Protein AF-A0A525C0M6-F1 (afdb_monomer_lite)

Radius of gyration: 22.67 Å; chains: 1; bounding box: 54×27×59 Å

pLDDT: mean 82.74, std 11.13, range [60.34, 96.0]

Foldseek 3Di:
DVVVVVVVVVVVVVVVPPPPPQEADPPDDDDPVDDDDPSKHFPDKDWDQKDWDFDAPDDDDVPDDGDGPIDIGIDIDTDID

Secondary structure (DSSP, 8-state):
-HHHHHHHHHHHHHHSGGGGTTPPPTT----TTSPPPTT--EEEEEEEEEEEEEE-SS---TTPPPPPEEEEEEEEEEEE-

Sequence (81 aa):
MKHLNATLFSILLLLTFSANANSDVSGSNDNPLISRYPETHIIKYSISEYDQFDLPAASIAKDQDYPPVNKGGNSDLLSFK

Structure (mmCIF, N/CA/C/O backbone):
data_AF-A0A525C0M6-F1
#
_entry.id   AF-A0A525C0M6-F1
#
loop_
_atom_site.group_PDB
_atom_site.id
_atom_site.type_symbol
_atom_site.label_atom_id
_atom_site.label_alt_id
_atom_site.label_comp_id
_atom_site.label_asym_id
_atom_site.label_entity_id
_atom_site.label_seq_id
_atom_site.pdbx_PDB_ins_code
_atom_site.Cartn_x
_atom_site.Cartn_y
_atom_site.Cartn_z
_atom_site.occupancy
_atom_site.B_iso_or_equiv
_atom_site.auth_seq_id
_atom_site.auth_comp_id
_atom_site.auth_asym_id
_atom_site.auth_atom_id
_atom_site.pdbx_PDB_model_num
ATOM 1 N N . MET A 1 1 ? -41.075 -14.988 33.408 1.00 60.41 1 MET A N 1
ATOM 2 C CA . MET A 1 1 ? -40.238 -13.762 33.452 1.00 60.41 1 MET A CA 1
ATOM 3 C C . MET A 1 1 ? -38.739 -14.033 33.280 1.00 60.41 1 MET A C 1
ATOM 5 O O . MET A 1 1 ? -38.124 -13.320 32.508 1.00 60.41 1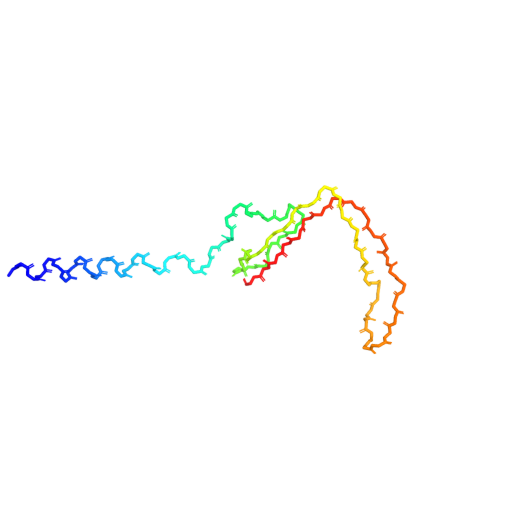 MET A O 1
ATOM 9 N N . LYS A 1 2 ? -38.138 -15.067 33.898 1.00 62.00 2 LYS A N 1
ATOM 10 C CA . LYS A 1 2 ? -36.683 -15.344 33.789 1.00 62.00 2 LYS A CA 1
ATOM 11 C C . LYS A 1 2 ? -36.175 -15.631 32.360 1.00 62.00 2 LYS A C 1
ATOM 13 O O . LYS A 1 2 ? -35.088 -15.197 32.007 1.00 62.00 2 LYS A O 1
ATOM 18 N N . HIS A 1 3 ? -36.976 -16.299 31.526 1.00 67.00 3 HIS A N 1
ATOM 19 C CA . HIS A 1 3 ? -36.591 -16.640 30.146 1.00 67.00 3 HIS A CA 1
ATOM 20 C C . HIS A 1 3 ? -36.706 -15.473 29.150 1.00 67.00 3 HIS A C 1
ATOM 22 O O . HIS A 1 3 ? -36.032 -15.498 28.130 1.00 67.00 3 HIS A O 1
ATOM 28 N N . LEU A 1 4 ? -37.504 -14.442 29.463 1.00 74.94 4 LEU A N 1
ATOM 29 C CA . LEU A 1 4 ? -37.715 -13.277 28.589 1.00 74.94 4 LEU A CA 1
ATOM 30 C C . LEU A 1 4 ? -36.476 -12.371 28.533 1.00 74.94 4 LEU A C 1
ATOM 32 O O . LEU A 1 4 ? -36.140 -11.820 27.491 1.00 74.94 4 LEU A O 1
ATOM 36 N N . ASN A 1 5 ? -35.761 -12.262 29.654 1.00 75.50 5 ASN A N 1
ATOM 37 C CA . ASN A 1 5 ? -34.529 -11.479 29.726 1.00 75.50 5 ASN A CA 1
ATOM 38 C C . ASN A 1 5 ? -33.383 -12.179 28.978 1.00 75.50 5 ASN A C 1
ATOM 40 O O . ASN A 1 5 ? -32.566 -11.517 28.346 1.00 75.50 5 ASN A O 1
ATOM 44 N N . ALA A 1 6 ? -33.349 -13.515 29.006 1.00 78.62 6 ALA A N 1
ATOM 45 C CA . ALA A 1 6 ? -32.342 -14.308 28.303 1.00 78.62 6 ALA A CA 1
ATOM 46 C C . ALA A 1 6 ? -32.518 -14.258 26.773 1.00 78.62 6 ALA A C 1
ATOM 48 O O . ALA A 1 6 ? -31.530 -14.175 26.040 1.00 78.62 6 ALA A O 1
ATOM 49 N N . THR A 1 7 ? -33.763 -14.255 26.284 1.00 81.94 7 THR A N 1
ATOM 50 C CA . THR A 1 7 ? -34.047 -14.074 24.853 1.00 81.94 7 THR A CA 1
ATOM 51 C C . THR A 1 7 ? -33.732 -12.659 24.380 1.00 81.94 7 THR A C 1
ATOM 53 O O . THR A 1 7 ? -33.098 -12.516 23.338 1.00 81.94 7 THR A O 1
ATOM 56 N N . LEU A 1 8 ? -34.074 -11.618 25.153 1.00 82.31 8 LEU A N 1
ATOM 57 C CA . LEU A 1 8 ? -33.698 -10.238 24.813 1.00 82.31 8 LEU A CA 1
ATOM 58 C C . LEU A 1 8 ? -32.176 -10.063 24.717 1.00 82.31 8 LEU A C 1
ATOM 60 O O . LEU A 1 8 ? -31.683 -9.425 23.790 1.00 82.31 8 LEU A O 1
ATOM 64 N N . PHE A 1 9 ? -31.435 -10.664 25.649 1.00 83.12 9 PHE A N 1
ATOM 65 C CA . PHE A 1 9 ? -29.977 -10.589 25.666 1.00 83.12 9 PHE A CA 1
ATOM 66 C C . PHE A 1 9 ? -29.342 -11.310 24.468 1.00 83.12 9 PHE A C 1
ATOM 68 O O . PHE A 1 9 ? -28.405 -10.794 23.866 1.00 83.12 9 PHE A O 1
ATOM 75 N N . S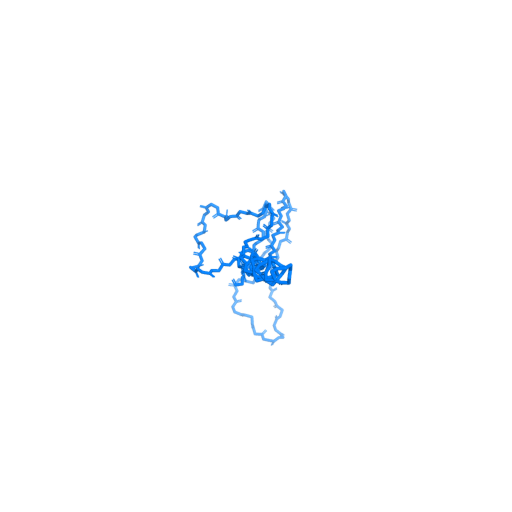ER A 1 10 ? -29.889 -12.463 24.063 1.00 79.62 10 SER A N 1
ATOM 76 C CA . SER A 1 10 ? -29.412 -13.190 22.875 1.00 79.62 10 SER A CA 1
ATOM 77 C C . SER A 1 10 ? -29.670 -12.422 21.576 1.00 79.62 10 SER A C 1
ATOM 79 O O . SER A 1 10 ? -28.805 -12.388 20.706 1.00 79.62 10 SER A O 1
ATOM 81 N N . ILE A 1 11 ? -30.828 -11.765 21.448 1.00 83.06 11 ILE A N 1
ATOM 82 C CA . ILE A 1 11 ? -31.146 -10.927 20.280 1.00 83.06 11 ILE A CA 1
ATOM 83 C C . ILE A 1 11 ? -30.212 -9.712 20.222 1.00 83.06 11 ILE A C 1
ATOM 85 O O . ILE A 1 11 ? -29.698 -9.384 19.155 1.00 83.06 11 ILE A O 1
ATOM 89 N N . LEU A 1 12 ? -29.938 -9.078 21.365 1.00 81.62 12 LEU A N 1
ATOM 90 C CA . LEU A 1 12 ? -29.015 -7.946 21.442 1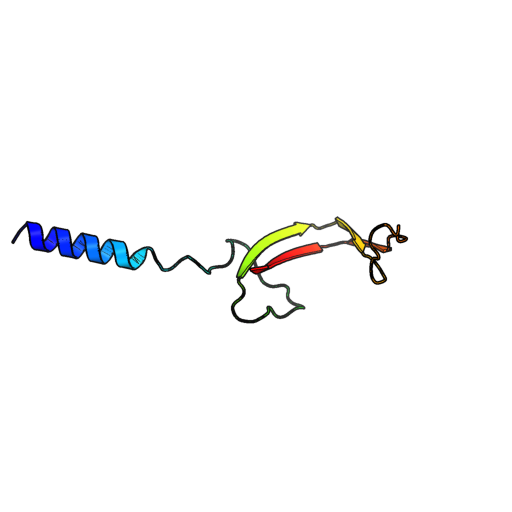.00 81.62 12 LEU A CA 1
ATOM 91 C C . LEU A 1 12 ? -27.578 -8.342 21.056 1.00 81.62 12 LEU A C 1
ATOM 93 O O . LEU A 1 12 ? -26.896 -7.577 20.380 1.00 81.62 12 LEU A O 1
ATOM 97 N N . LEU A 1 13 ? -27.140 -9.549 21.430 1.00 79.25 13 LEU A N 1
ATOM 98 C CA . LEU A 1 13 ? -25.818 -10.076 21.081 1.00 79.25 13 LEU A CA 1
ATOM 99 C C . LEU A 1 13 ? -25.687 -10.415 19.585 1.00 79.25 13 LEU A C 1
ATOM 101 O O . LEU A 1 13 ? -24.620 -10.247 19.005 1.00 79.25 13 LEU A O 1
ATOM 105 N N . LEU A 1 14 ? -26.769 -10.861 18.940 1.00 76.19 14 LEU A N 1
ATOM 106 C CA . LEU A 1 14 ? -26.778 -11.158 17.502 1.00 76.19 14 LEU A CA 1
ATOM 107 C C . LEU A 1 14 ? -26.716 -9.888 16.634 1.00 76.19 14 LEU A C 1
ATOM 109 O O . LEU A 1 14 ? -26.176 -9.927 15.529 1.00 76.19 14 LEU A O 1
ATOM 113 N N . LEU A 1 15 ? -27.220 -8.753 17.129 1.00 71.06 15 LEU A N 1
ATOM 114 C CA . LEU A 1 15 ? -27.211 -7.482 16.395 1.00 71.06 15 LEU A CA 1
ATOM 115 C C . LEU A 1 15 ? -25.816 -6.842 16.290 1.00 71.06 15 LEU A C 1
ATOM 117 O O . LEU A 1 15 ? -25.551 -6.131 15.323 1.00 71.06 15 LEU A O 1
ATOM 121 N N . THR A 1 16 ? -24.904 -7.096 17.231 1.00 67.00 16 THR A N 1
ATOM 122 C CA . THR A 1 16 ? -23.563 -6.478 17.227 1.00 67.00 16 THR A CA 1
ATOM 123 C C . THR A 1 16 ? -22.562 -7.183 16.309 1.00 67.00 16 THR A C 1
ATOM 125 O O . THR A 1 16 ? -21.537 -6.600 15.960 1.00 67.00 16 THR A O 1
ATOM 128 N N . PHE A 1 17 ? -22.848 -8.412 15.869 1.00 64.44 17 PHE A N 1
ATOM 129 C CA . PHE A 1 17 ? -21.897 -9.218 15.096 1.00 64.44 17 PHE A CA 1
ATOM 130 C C . PHE A 1 17 ? -21.771 -8.792 13.620 1.00 64.44 17 PHE A C 1
ATOM 132 O O . PHE A 1 17 ? -20.772 -9.089 12.971 1.00 64.44 17 PHE A O 1
ATOM 139 N N . SER A 1 18 ? -22.748 -8.057 13.078 1.00 60.34 18 SER A N 1
ATOM 140 C CA . SER A 1 18 ? -22.817 -7.753 11.635 1.00 60.34 18 SER A CA 1
ATOM 141 C C . SER A 1 18 ? -21.993 -6.532 11.187 1.00 60.34 18 SER A C 1
ATOM 143 O O . SER A 1 18 ? -21.994 -6.200 10.006 1.00 60.34 18 SER A O 1
ATOM 145 N N . ALA A 1 19 ? -21.292 -5.844 12.094 1.00 62.19 19 ALA A N 1
ATOM 146 C CA . ALA A 1 19 ? -20.731 -4.515 11.820 1.00 6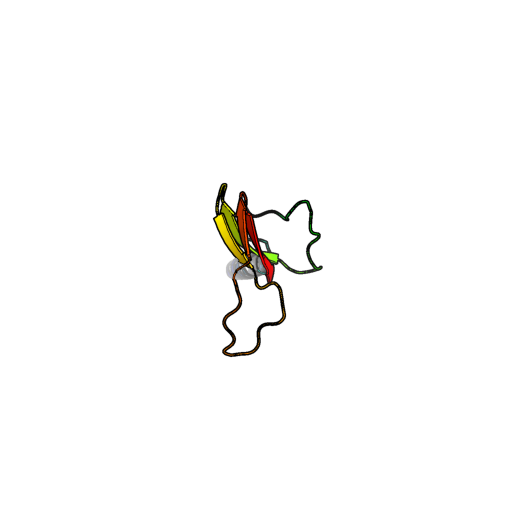2.19 19 ALA A CA 1
ATOM 147 C C . ALA A 1 19 ? -19.308 -4.485 11.215 1.00 62.19 19 ALA A C 1
ATOM 149 O O . ALA A 1 19 ? -18.835 -3.407 10.877 1.00 62.19 19 ALA A O 1
ATOM 150 N N . ASN A 1 20 ? -18.620 -5.624 11.051 1.00 62.47 20 ASN A N 1
ATOM 151 C CA . ASN A 1 20 ? -17.190 -5.647 10.677 1.00 62.47 20 ASN A CA 1
ATOM 152 C C . ASN A 1 20 ? -16.884 -6.294 9.314 1.00 62.47 20 ASN A C 1
ATOM 154 O O . ASN A 1 20 ? -15.750 -6.687 9.062 1.00 62.47 20 ASN A O 1
ATOM 158 N N . ALA A 1 21 ? -17.873 -6.450 8.431 1.00 64.50 21 ALA A N 1
ATOM 159 C CA . ALA A 1 21 ? -17.654 -7.166 7.170 1.00 64.50 21 ALA A CA 1
ATOM 160 C C . ALA A 1 21 ? -16.856 -6.369 6.113 1.00 64.50 21 ALA A C 1
ATOM 162 O O . ALA A 1 21 ? -16.256 -6.991 5.242 1.00 64.50 21 ALA A O 1
ATOM 163 N N . ASN A 1 22 ? -16.826 -5.030 6.194 1.00 72.62 22 ASN A N 1
ATOM 164 C CA . ASN A 1 22 ? -16.300 -4.146 5.137 1.00 72.62 22 ASN A CA 1
ATOM 165 C C . ASN A 1 22 ? -15.279 -3.109 5.648 1.00 72.62 22 ASN A C 1
ATOM 167 O O . ASN A 1 22 ? -15.170 -2.021 5.087 1.00 72.62 22 ASN A O 1
ATOM 171 N N . SER A 1 23 ? -14.571 -3.390 6.743 1.00 86.62 23 SER A N 1
ATOM 172 C CA . SER A 1 23 ? -13.501 -2.504 7.215 1.00 86.62 23 SER A CA 1
ATOM 173 C C . SER A 1 23 ? -12.167 -2.858 6.567 1.00 86.62 23 SER A C 1
ATOM 175 O O . SER A 1 23 ? -11.887 -4.034 6.324 1.00 86.62 23 SER A O 1
ATOM 177 N N . ASP A 1 24 ? -11.315 -1.855 6.378 1.00 94.00 24 ASP A N 1
ATOM 178 C CA . ASP A 1 24 ? -9.925 -2.062 5.980 1.00 94.00 24 ASP A CA 1
ATOM 179 C C . ASP A 1 24 ? -9.183 -2.970 6.972 1.00 94.00 24 ASP A C 1
ATOM 181 O O . ASP A 1 24 ? -9.471 -3.002 8.175 1.00 94.00 24 ASP A O 1
ATOM 185 N N . VAL A 1 25 ? -8.182 -3.695 6.473 1.00 93.62 25 VAL A N 1
ATOM 186 C CA . VAL A 1 25 ? -7.257 -4.441 7.324 1.00 93.62 25 VAL A CA 1
ATOM 187 C C . VAL A 1 25 ? -6.520 -3.474 8.259 1.00 93.62 25 VAL A C 1
ATOM 189 O O . VAL A 1 25 ? -6.058 -2.406 7.850 1.00 93.62 25 VAL A O 1
ATOM 192 N N . SER A 1 26 ? -6.426 -3.835 9.539 1.00 93.25 26 SER A N 1
ATOM 193 C CA . SER A 1 26 ? -5.839 -2.969 10.566 1.00 93.25 26 SER A CA 1
ATOM 194 C C . SER A 1 26 ? -4.403 -2.562 10.215 1.00 93.25 26 SER A C 1
ATOM 196 O O . SER A 1 26 ? -3.615 -3.392 9.765 1.00 93.25 26 SER A O 1
ATOM 198 N N . GLY A 1 27 ? -4.073 -1.285 10.427 1.00 92.75 27 GLY A N 1
ATOM 199 C CA . GLY A 1 27 ? -2.750 -0.723 10.139 1.00 92.75 27 GLY A CA 1
ATOM 200 C C . GLY A 1 27 ? -2.531 -0.303 8.683 1.00 92.75 27 GLY A C 1
ATOM 201 O O . GLY A 1 27 ? -1.489 0.278 8.386 1.00 92.75 27 GLY A O 1
ATOM 202 N N . SER A 1 28 ? -3.495 -0.553 7.794 1.00 94.75 28 SER A N 1
ATOM 203 C CA . SER A 1 28 ? -3.458 -0.033 6.426 1.00 94.75 28 SER A CA 1
ATOM 204 C C . SER A 1 28 ? -3.927 1.423 6.340 1.00 94.75 28 SER A C 1
ATOM 206 O O . SER A 1 28 ? -4.616 1.932 7.228 1.00 94.75 28 SER A O 1
ATOM 208 N N . ASN A 1 29 ? -3.517 2.100 5.267 1.00 94.81 29 ASN A N 1
ATOM 209 C CA . ASN A 1 29 ? -3.944 3.451 4.918 1.00 94.81 29 ASN A CA 1
ATOM 210 C C . ASN A 1 29 ? -3.942 3.602 3.390 1.00 94.81 29 ASN A C 1
ATOM 212 O O . ASN A 1 29 ? -3.258 2.852 2.689 1.00 94.81 29 ASN A O 1
ATOM 216 N N . ASP A 1 30 ? -4.702 4.566 2.883 1.00 95.19 30 ASP A N 1
ATOM 217 C CA . ASP A 1 30 ? -4.692 4.918 1.470 1.00 95.19 30 ASP A CA 1
ATOM 218 C C . ASP A 1 30 ? -3.348 5.522 1.051 1.00 95.19 30 ASP A C 1
ATOM 220 O O . ASP A 1 30 ? -2.641 6.165 1.833 1.00 95.19 30 ASP A O 1
ATOM 224 N N . ASN A 1 31 ? -3.010 5.341 -0.226 1.00 92.44 31 ASN A N 1
ATOM 225 C CA . ASN A 1 31 ? -1.852 5.999 -0.811 1.00 92.44 31 ASN A CA 1
ATOM 226 C C . ASN A 1 31 ? -2.150 7.502 -1.014 1.00 92.44 31 ASN A C 1
ATOM 228 O O . ASN A 1 31 ? -3.186 7.840 -1.591 1.00 92.44 31 ASN A O 1
ATOM 232 N N . PRO A 1 32 ? -1.248 8.424 -0.627 1.00 92.88 32 PRO A N 1
ATOM 233 C CA . PRO A 1 32 ? -1.508 9.866 -0.687 1.00 92.88 32 PRO A CA 1
ATOM 234 C C . PRO A 1 32 ? -1.681 10.425 -2.108 1.00 92.88 32 PRO A C 1
ATOM 236 O O . PRO A 1 32 ? -2.206 11.526 -2.266 1.00 92.88 32 PRO A O 1
ATOM 239 N N . LEU A 1 33 ? -1.227 9.707 -3.141 1.00 92.62 33 LEU A N 1
ATOM 240 C CA . LEU A 1 33 ? -1.280 10.156 -4.535 1.00 92.62 33 LEU A CA 1
ATOM 241 C C . LEU A 1 33 ? -2.469 9.588 -5.315 1.00 92.62 33 LEU A C 1
ATOM 243 O O . LEU A 1 33 ? -2.744 10.055 -6.420 1.00 92.62 33 LEU A O 1
ATOM 247 N N . ILE A 1 34 ? -3.158 8.577 -4.780 1.00 91.44 34 ILE A N 1
ATOM 248 C CA . ILE A 1 34 ? -4.201 7.850 -5.504 1.00 91.44 34 ILE A CA 1
ATOM 249 C C . ILE A 1 34 ? -5.446 7.780 -4.634 1.00 91.44 34 ILE A C 1
ATOM 251 O O . ILE A 1 34 ? -5.451 7.168 -3.571 1.00 91.44 34 ILE A O 1
ATOM 255 N N . SER A 1 35 ? -6.535 8.372 -5.117 1.00 93.69 35 SER A N 1
ATOM 256 C CA . SER A 1 35 ? -7.834 8.203 -4.479 1.00 93.69 35 SER A CA 1
ATOM 257 C C . SER A 1 35 ? -8.365 6.797 -4.719 1.00 93.69 35 SER A C 1
ATOM 259 O O . SER A 1 35 ? -8.361 6.291 -5.845 1.00 93.69 35 SER A O 1
ATOM 261 N N . ARG A 1 36 ? -8.866 6.186 -3.649 1.00 93.06 36 ARG A N 1
ATOM 262 C CA . ARG A 1 36 ? -9.529 4.891 -3.704 1.00 93.06 36 ARG A CA 1
ATOM 263 C C . ARG A 1 36 ? -10.796 4.955 -4.562 1.00 93.06 36 ARG A C 1
ATOM 265 O O . ARG A 1 36 ? -11.521 5.952 -4.546 1.00 93.06 36 ARG A O 1
ATOM 272 N N . TYR A 1 37 ? -11.095 3.865 -5.268 1.00 94.31 37 TYR A N 1
ATOM 273 C CA . TYR A 1 37 ? -12.411 3.684 -5.875 1.00 94.31 37 TYR A CA 1
ATOM 274 C C . TYR A 1 37 ? -13.500 3.567 -4.785 1.00 94.31 37 TYR A C 1
ATOM 276 O O . TYR A 1 37 ? -13.274 2.859 -3.796 1.00 94.31 37 TYR A O 1
ATOM 284 N N . PRO A 1 38 ? -14.666 4.229 -4.936 1.00 93.50 38 PRO A N 1
ATOM 285 C CA . PRO A 1 38 ? -15.708 4.232 -3.911 1.00 93.50 38 PRO A CA 1
ATOM 286 C C . PRO A 1 38 ? -16.133 2.826 -3.479 1.00 93.50 38 PRO A C 1
ATOM 288 O O . PRO A 1 38 ? -16.161 1.906 -4.293 1.00 93.50 38 PRO A O 1
ATOM 291 N N . GLU A 1 39 ? -16.488 2.686 -2.200 1.00 89.81 39 GLU A N 1
ATOM 292 C CA . GLU A 1 39 ? -16.998 1.445 -1.590 1.00 89.81 39 GLU A CA 1
ATOM 293 C C . GLU A 1 39 ? -16.036 0.241 -1.598 1.00 89.81 39 GLU A C 1
ATOM 295 O O . GLU A 1 39 ? -16.439 -0.867 -1.246 1.00 89.81 39 GLU A O 1
ATOM 300 N N . THR A 1 40 ? -14.762 0.435 -1.953 1.00 93.50 40 THR A N 1
ATOM 301 C CA . THR A 1 40 ? -13.742 -0.619 -1.821 1.00 93.50 40 THR A CA 1
ATOM 302 C C . THR A 1 40 ? -13.022 -0.542 -0.477 1.00 93.50 40 THR A C 1
ATOM 304 O O . THR A 1 40 ? -12.919 0.527 0.136 1.00 93.50 40 THR A O 1
ATOM 307 N N . HIS A 1 41 ? -12.501 -1.675 -0.012 1.00 93.31 41 HIS A N 1
ATOM 308 C CA . HIS A 1 41 ? -11.757 -1.781 1.249 1.00 93.31 41 HIS A CA 1
ATOM 309 C C . HIS A 1 41 ? -10.392 -2.438 1.040 1.00 93.31 41 HIS A C 1
ATOM 311 O O . HIS A 1 41 ? -10.244 -3.342 0.214 1.00 93.31 41 HIS A O 1
ATOM 317 N N . ILE A 1 42 ? -9.378 -1.984 1.783 1.00 95.06 42 ILE A N 1
ATOM 318 C CA . ILE A 1 42 ? -8.030 -2.555 1.743 1.00 95.06 42 ILE A CA 1
ATOM 319 C C . ILE A 1 42 ? -8.065 -3.911 2.443 1.00 95.06 42 ILE A C 1
ATOM 321 O O . ILE A 1 42 ? -8.239 -4.000 3.656 1.00 95.06 42 ILE A O 1
ATOM 325 N N . ILE A 1 43 ? -7.843 -4.980 1.683 1.00 95.06 43 ILE A N 1
ATOM 326 C CA . ILE A 1 43 ? -7.804 -6.354 2.204 1.00 95.06 43 ILE A CA 1
ATOM 327 C C . ILE A 1 43 ? -6.382 -6.842 2.490 1.00 95.06 43 ILE A C 1
ATOM 329 O O . ILE A 1 43 ? -6.192 -7.817 3.217 1.00 95.06 43 ILE A O 1
ATOM 333 N N . LYS A 1 44 ? -5.374 -6.186 1.906 1.00 95.25 44 LYS A N 1
ATOM 334 C CA . LYS A 1 44 ? -3.956 -6.494 2.107 1.00 95.25 44 LYS A CA 1
ATOM 335 C C . LYS A 1 44 ? -3.110 -5.263 1.808 1.00 95.25 44 LYS A C 1
ATOM 337 O O . LYS A 1 44 ? -3.393 -4.546 0.849 1.00 95.25 44 LYS A O 1
ATOM 342 N N . TYR A 1 45 ? -2.049 -5.077 2.586 1.00 96.00 45 TYR A N 1
ATOM 343 C CA . TYR A 1 45 ? -1.029 -4.075 2.314 1.00 96.00 45 TYR A CA 1
ATOM 344 C C . TYR A 1 45 ? 0.381 -4.627 2.550 1.00 96.00 45 TYR A C 1
ATOM 346 O O . TYR A 1 45 ? 0.561 -5.586 3.306 1.00 96.00 45 TYR A O 1
ATOM 354 N N . SER A 1 46 ? 1.368 -4.039 1.878 1.00 94.38 46 SER A N 1
ATOM 355 C CA . SER A 1 46 ? 2.797 -4.261 2.112 1.00 94.38 46 SER A CA 1
ATOM 356 C C . SER A 1 46 ? 3.547 -2.963 1.853 1.00 94.38 46 SER A C 1
ATOM 358 O O . SER A 1 46 ? 3.295 -2.314 0.841 1.00 94.38 46 SER A O 1
ATOM 360 N N . ILE A 1 47 ? 4.462 -2.613 2.752 1.00 92.44 47 ILE A N 1
ATOM 361 C CA . ILE A 1 47 ? 5.314 -1.426 2.650 1.00 92.44 47 ILE A CA 1
ATOM 362 C C . ILE A 1 47 ? 6.758 -1.913 2.642 1.00 92.44 47 ILE A C 1
ATOM 364 O O . ILE A 1 47 ? 7.139 -2.711 3.502 1.00 92.44 47 ILE A O 1
ATOM 368 N N . SER A 1 48 ? 7.549 -1.451 1.678 1.00 93.25 48 SER A N 1
ATOM 369 C CA . SER A 1 48 ? 8.984 -1.725 1.616 1.00 93.25 48 SER A CA 1
ATOM 370 C C . SER A 1 48 ? 9.769 -0.453 1.320 1.00 93.25 48 SER A C 1
ATOM 372 O O . SER A 1 48 ? 9.439 0.292 0.398 1.00 93.25 48 SER A O 1
ATOM 374 N N . GLU A 1 49 ? 10.855 -0.245 2.065 1.00 91.62 49 GLU A N 1
ATOM 375 C CA . GLU A 1 49 ? 11.834 0.823 1.813 1.00 91.62 49 GLU A CA 1
ATOM 376 C C . GLU A 1 49 ? 12.606 0.599 0.509 1.00 91.62 49 GLU A C 1
ATOM 378 O O . GLU A 1 49 ? 13.109 1.538 -0.097 1.00 91.62 49 GLU A O 1
ATOM 383 N N . TYR A 1 50 ? 12.720 -0.650 0.063 1.00 90.88 50 TYR A N 1
ATOM 384 C CA . TYR A 1 50 ? 13.326 -0.959 -1.219 1.00 90.88 50 TYR A CA 1
ATOM 385 C C . TYR A 1 50 ? 12.733 -2.238 -1.777 1.00 90.88 50 TYR A C 1
ATOM 387 O O . TYR A 1 50 ? 12.806 -3.300 -1.156 1.00 90.88 50 TYR A O 1
ATOM 395 N N . ASP A 1 51 ? 12.170 -2.138 -2.967 1.00 89.31 51 ASP A N 1
ATOM 396 C CA . ASP A 1 51 ? 11.751 -3.290 -3.742 1.00 89.31 51 ASP A CA 1
ATOM 397 C C . ASP A 1 51 ? 12.067 -3.056 -5.222 1.00 89.31 51 ASP A C 1
ATOM 399 O O . ASP A 1 51 ? 12.263 -1.913 -5.654 1.00 89.31 51 ASP A O 1
ATOM 403 N N . GLN A 1 52 ? 12.170 -4.141 -5.984 1.00 88.00 52 GLN A N 1
ATOM 404 C CA . GLN A 1 52 ? 12.460 -4.113 -7.411 1.00 88.00 52 GLN A CA 1
ATOM 405 C C . GLN A 1 52 ? 11.359 -4.844 -8.169 1.00 88.00 52 GLN A C 1
ATOM 407 O O . GLN A 1 52 ? 11.144 -6.039 -7.978 1.00 88.00 52 GLN A O 1
ATOM 412 N N . PHE A 1 53 ? 10.692 -4.119 -9.066 1.00 83.56 53 PHE A N 1
ATOM 413 C CA . PHE A 1 53 ? 9.605 -4.662 -9.870 1.00 83.56 53 PHE A CA 1
ATOM 414 C C . PHE A 1 53 ? 9.903 -4.563 -11.353 1.00 83.56 53 PHE A C 1
ATOM 416 O O . PHE A 1 53 ? 10.401 -3.545 -11.846 1.00 83.56 53 PHE A O 1
ATOM 423 N N . ASP A 1 54 ? 9.475 -5.605 -12.049 1.00 83.81 54 ASP A N 1
ATOM 424 C CA . ASP A 1 54 ? 9.429 -5.663 -13.495 1.00 83.81 54 ASP A CA 1
ATOM 425 C C . ASP A 1 54 ? 8.021 -5.296 -13.945 1.00 83.81 54 ASP A C 1
ATOM 427 O O . ASP A 1 54 ? 7.081 -6.087 -13.849 1.00 83.81 54 ASP A O 1
ATOM 431 N N . LEU A 1 55 ? 7.864 -4.056 -14.407 1.00 81.62 55 LEU A N 1
ATOM 432 C CA . LEU A 1 55 ? 6.589 -3.587 -14.934 1.00 81.62 55 LEU A CA 1
ATOM 433 C C . LEU A 1 55 ? 6.557 -3.762 -16.459 1.00 81.62 55 LEU A C 1
ATOM 435 O O . LEU A 1 55 ? 7.471 -3.292 -17.148 1.00 81.62 55 LEU A O 1
ATOM 439 N N . PRO A 1 56 ? 5.512 -4.401 -17.011 1.00 80.38 56 PRO A N 1
ATOM 440 C CA . PRO A 1 56 ? 5.346 -4.522 -18.451 1.00 80.38 56 PRO A CA 1
ATOM 441 C C . PRO A 1 56 ? 5.092 -3.134 -19.051 1.00 80.38 56 PRO A C 1
ATOM 443 O O . PRO A 1 56 ? 4.185 -2.415 -18.634 1.00 80.38 56 PRO A O 1
ATOM 446 N N . ALA A 1 57 ? 5.887 -2.750 -20.050 1.00 78.19 57 ALA A N 1
ATOM 447 C CA . ALA A 1 57 ? 5.748 -1.453 -20.719 1.00 78.19 57 ALA A CA 1
ATOM 448 C C . ALA A 1 57 ? 4.639 -1.429 -21.789 1.00 78.19 57 ALA A C 1
ATOM 450 O O . ALA A 1 57 ? 4.267 -0.362 -22.274 1.00 78.19 57 ALA A O 1
ATOM 451 N N . ALA A 1 58 ? 4.137 -2.600 -22.188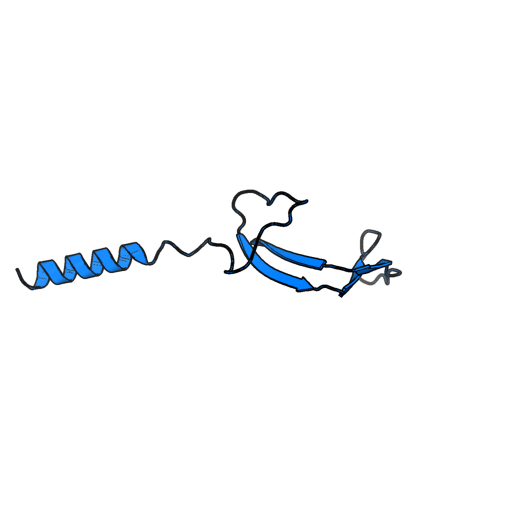 1.00 77.00 58 ALA A N 1
ATOM 452 C CA . ALA A 1 58 ? 3.137 -2.773 -23.234 1.00 77.00 58 ALA A CA 1
ATOM 453 C C . ALA A 1 58 ? 2.191 -3.937 -22.903 1.00 77.00 58 ALA A C 1
ATOM 455 O O . ALA A 1 58 ? 2.440 -4.716 -21.983 1.00 77.00 58 ALA A O 1
ATOM 456 N N . SER A 1 59 ? 1.093 -4.034 -23.660 1.00 75.94 59 SER A N 1
ATOM 457 C CA . SER A 1 59 ? 0.113 -5.115 -23.522 1.00 75.94 59 SER A CA 1
ATOM 458 C C . SER A 1 59 ? 0.794 -6.473 -23.673 1.00 75.94 59 SER A C 1
ATOM 460 O O . SER A 1 59 ? 1.537 -6.669 -24.631 1.00 75.94 59 SER A O 1
ATOM 462 N N . ILE A 1 60 ? 0.538 -7.374 -22.725 1.00 72.12 60 ILE A N 1
ATOM 463 C CA . ILE A 1 60 ? 1.181 -8.683 -22.645 1.00 72.12 60 ILE A CA 1
ATOM 464 C C . ILE A 1 60 ? 0.351 -9.680 -23.457 1.00 72.12 60 ILE A C 1
ATOM 466 O O . ILE A 1 60 ? -0.748 -10.056 -23.046 1.00 72.12 60 ILE A O 1
ATOM 470 N N . ALA A 1 61 ? 0.846 -10.108 -24.616 1.00 76.12 61 ALA A N 1
ATOM 471 C CA . ALA A 1 61 ? 0.306 -11.278 -25.291 1.00 76.12 61 ALA A CA 1
ATOM 472 C C . ALA A 1 61 ? 0.680 -12.524 -24.480 1.00 76.12 61 ALA A C 1
ATOM 474 O O . ALA A 1 61 ? 1.796 -12.634 -23.966 1.00 76.12 61 ALA A O 1
ATOM 475 N N . LYS A 1 62 ? -0.259 -13.468 -24.362 1.00 68.44 62 LYS A N 1
ATOM 476 C CA . LYS A 1 62 ? 0.016 -14.773 -23.756 1.00 68.44 62 LYS A CA 1
ATOM 477 C C . LYS A 1 62 ? 1.212 -15.380 -24.507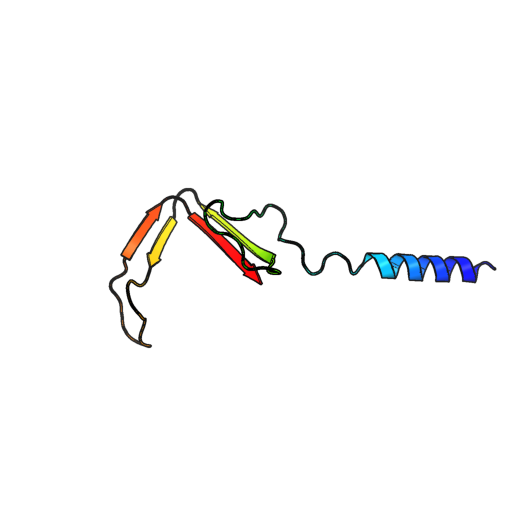 1.00 68.44 62 LYS A C 1
ATOM 479 O O . LYS A 1 62 ? 1.165 -15.457 -25.730 1.00 68.44 62 LYS A O 1
ATOM 484 N N . ASP A 1 63 ? 2.269 -15.727 -23.778 1.00 72.12 63 ASP A N 1
ATOM 485 C CA . ASP A 1 63 ? 3.517 -16.320 -24.288 1.00 72.12 63 ASP A CA 1
ATOM 486 C C . ASP A 1 63 ? 4.533 -15.359 -24.953 1.00 72.12 63 ASP A C 1
ATOM 488 O O . ASP A 1 63 ? 5.490 -15.824 -25.574 1.00 72.12 63 ASP A O 1
ATOM 492 N N . GLN A 1 64 ? 4.394 -14.032 -24.801 1.00 65.94 64 GLN A N 1
ATOM 493 C CA . GLN A 1 64 ? 5.477 -13.090 -25.131 1.00 65.94 64 GLN A CA 1
ATOM 494 C C . GLN A 1 64 ? 6.326 -12.738 -23.905 1.00 65.94 64 GLN A C 1
ATOM 496 O O . GLN A 1 64 ? 5.811 -12.300 -22.878 1.00 65.94 64 GLN A O 1
ATOM 501 N N . ASP A 1 65 ? 7.641 -12.888 -24.060 1.00 67.88 65 ASP A N 1
ATOM 502 C CA . ASP A 1 65 ? 8.643 -12.420 -23.106 1.00 67.88 65 ASP A CA 1
ATOM 503 C C . ASP A 1 65 ? 8.884 -10.921 -23.355 1.00 67.88 65 ASP A C 1
ATOM 505 O O . ASP A 1 65 ? 9.249 -10.522 -24.467 1.00 67.88 65 ASP A O 1
ATOM 509 N N . TYR A 1 66 ? 8.623 -10.071 -22.360 1.00 65.06 66 TYR A N 1
ATOM 510 C CA . TYR A 1 66 ? 8.821 -8.623 -22.482 1.00 65.06 66 TYR A CA 1
ATOM 511 C C . TYR A 1 66 ? 10.088 -8.214 -21.749 1.00 65.06 66 TYR A C 1
ATOM 513 O O . TYR A 1 66 ? 10.313 -8.690 -20.637 1.00 65.06 66 TYR A O 1
ATOM 521 N N . PRO A 1 67 ? 10.892 -7.294 -22.314 1.00 65.00 67 PRO A N 1
ATOM 522 C CA . PRO A 1 67 ? 12.018 -6.749 -21.582 1.00 65.00 67 PRO A CA 1
ATOM 523 C C . PRO A 1 67 ? 11.476 -6.046 -20.328 1.00 65.00 67 PRO A C 1
ATOM 525 O O . PRO A 1 67 ? 10.683 -5.103 -20.457 1.00 65.00 67 PRO A O 1
ATOM 528 N N . PRO A 1 68 ? 11.858 -6.496 -19.125 1.00 67.81 68 PRO A N 1
ATOM 529 C CA . PRO A 1 68 ? 11.360 -5.899 -17.905 1.00 67.81 68 PRO A CA 1
ATOM 530 C C . PRO A 1 68 ? 11.854 -4.459 -17.785 1.00 67.81 68 PRO A C 1
ATOM 532 O O . PRO A 1 68 ? 13.041 -4.168 -17.970 1.00 67.81 68 PRO A O 1
ATOM 535 N N . VAL A 1 69 ? 10.954 -3.537 -17.437 1.00 74.69 69 VAL A N 1
ATOM 536 C CA . VAL A 1 69 ? 11.384 -2.219 -16.974 1.00 74.69 69 VAL A CA 1
ATOM 537 C C . VAL A 1 69 ? 11.653 -2.326 -15.482 1.00 74.69 69 VAL A C 1
ATOM 539 O O . VAL A 1 69 ? 10.734 -2.209 -14.677 1.00 74.69 69 VAL A O 1
ATOM 542 N N . ASN A 1 70 ? 12.927 -2.509 -15.141 1.00 74.06 70 ASN A N 1
ATOM 543 C CA . ASN A 1 70 ? 13.398 -2.523 -13.762 1.00 74.06 70 ASN A CA 1
ATOM 544 C C . ASN A 1 70 ? 13.120 -1.171 -13.091 1.00 74.06 70 ASN A C 1
ATOM 546 O O . ASN A 1 70 ? 13.702 -0.145 -13.467 1.00 74.06 70 ASN A O 1
ATOM 550 N N . LYS A 1 71 ? 12.242 -1.166 -12.089 1.00 79.06 71 LYS A N 1
ATOM 551 C CA . LYS A 1 71 ? 12.006 -0.018 -11.207 1.00 79.06 71 LYS A CA 1
ATOM 552 C C . LYS A 1 71 ? 12.360 -0.415 -9.781 1.00 79.06 71 LYS A C 1
ATOM 554 O O . LYS A 1 71 ? 11.779 -1.357 -9.256 1.00 79.06 71 LYS A O 1
ATOM 559 N N . GLY A 1 72 ? 13.320 0.297 -9.191 1.00 85.31 72 GLY A N 1
ATOM 560 C CA . GLY A 1 72 ? 13.749 0.118 -7.805 1.00 85.31 72 GLY A CA 1
ATOM 561 C C . GLY A 1 72 ? 13.392 1.331 -6.949 1.00 85.31 72 GLY A C 1
ATOM 562 O O . GLY A 1 72 ? 13.511 2.464 -7.423 1.00 85.31 72 GLY A O 1
ATOM 563 N N . GLY A 1 73 ? 12.976 1.099 -5.706 1.00 90.50 73 GLY A N 1
ATOM 564 C CA . GLY A 1 73 ? 12.724 2.154 -4.721 1.00 90.50 73 GLY A CA 1
ATOM 565 C C . GLY A 1 73 ? 11.681 1.771 -3.674 1.00 90.50 73 GLY A C 1
ATOM 566 O O . GLY A 1 73 ? 11.317 0.602 -3.549 1.00 90.50 73 GLY A O 1
ATOM 567 N N . ASN A 1 74 ? 11.200 2.771 -2.935 1.00 90.94 74 ASN A N 1
ATOM 568 C CA . ASN A 1 74 ? 10.145 2.599 -1.940 1.00 90.94 74 ASN A CA 1
ATOM 569 C C . ASN A 1 74 ? 8.843 2.162 -2.620 1.00 90.94 74 ASN A C 1
ATOM 571 O O . ASN A 1 74 ? 8.487 2.675 -3.686 1.00 90.94 74 ASN A O 1
ATOM 575 N N . SER A 1 75 ? 8.116 1.246 -1.988 1.00 90.88 75 SER A N 1
ATOM 576 C CA . SER A 1 75 ? 6.864 0.728 -2.530 1.00 90.88 75 SER A CA 1
ATOM 577 C C . SER A 1 75 ? 5.795 0.531 -1.468 1.00 90.88 75 SER A C 1
ATOM 579 O O . SER A 1 75 ? 6.050 -0.021 -0.399 1.00 90.88 75 SER A O 1
ATOM 581 N N . ASP A 1 76 ? 4.582 0.942 -1.835 1.00 92.62 76 ASP A N 1
ATOM 582 C CA . ASP A 1 76 ? 3.348 0.686 -1.104 1.00 92.62 76 ASP A CA 1
ATOM 583 C C . ASP A 1 76 ? 2.432 -0.148 -2.003 1.00 92.62 76 ASP A C 1
ATOM 585 O O . ASP A 1 76 ? 1.908 0.338 -3.009 1.00 92.62 76 ASP A O 1
ATOM 589 N N . LEU A 1 77 ? 2.238 -1.418 -1.657 1.00 92.81 77 LEU A N 1
ATOM 590 C CA . LEU A 1 77 ? 1.343 -2.320 -2.377 1.00 92.81 77 LEU A CA 1
ATOM 591 C C . LEU A 1 77 ? 0.030 -2.441 -1.615 1.00 92.81 77 LEU A C 1
ATOM 593 O O . LEU A 1 77 ? 0.008 -2.972 -0.507 1.00 92.81 77 LEU A O 1
ATOM 597 N N . LEU A 1 78 ? -1.065 -1.993 -2.230 1.00 94.69 78 LEU A N 1
ATOM 598 C CA . LEU A 1 78 ? -2.415 -2.037 -1.667 1.00 94.69 78 LEU A CA 1
ATOM 599 C C . LEU A 1 78 ? -3.311 -2.925 -2.534 1.00 94.69 78 LEU A C 1
ATOM 601 O O . LEU A 1 78 ? -3.366 -2.770 -3.752 1.00 94.69 78 LEU A O 1
ATOM 605 N N . SER A 1 79 ? -4.009 -3.874 -1.911 1.00 94.50 79 SER A N 1
ATOM 606 C CA . SER A 1 79 ? -5.025 -4.701 -2.570 1.00 94.50 79 SER A CA 1
ATOM 607 C C . SER A 1 79 ? -6.403 -4.333 -2.045 1.00 94.50 79 SER A C 1
ATOM 609 O O . SER A 1 79 ? -6.626 -4.359 -0.834 1.00 94.50 79 SER A O 1
ATOM 611 N N . PHE A 1 80 ? -7.320 -4.042 -2.962 1.00 93.25 80 PHE A N 1
ATOM 612 C CA . PHE A 1 80 ? -8.686 -3.628 -2.660 1.00 93.25 80 PHE A CA 1
ATOM 613 C C . PHE A 1 80 ? -9.685 -4.724 -3.047 1.00 93.25 80 PHE A C 1
ATOM 615 O O . PHE A 1 80 ? -9.425 -5.499 -3.972 1.00 93.25 80 PHE A O 1
ATOM 622 N N . LYS A 1 81 ? -10.819 -4.779 -2.347 1.00 90.31 81 LYS A N 1
ATOM 623 C CA . LYS A 1 81 ? -11.974 -5.625 -2.667 1.00 90.31 81 LYS A CA 1
ATOM 624 C C . LYS A 1 81 ? -13.260 -4.810 -2.660 1.00 90.31 81 LYS A C 1
ATOM 626 O O . LYS A 1 81 ? -13.333 -3.841 -1.869 1.00 90.31 81 LYS A O 1
#